Protein AF-A0A5C8BD84-F1 (afdb_monomer_lite)

Radius of gyration: 22.71 Å; chains: 1; bounding box: 55×47×57 Å

Sequence (118 aa):
VFRQLFKEAYRYYIMGVANLESLDSINYTDFKSTHDQHWQIECYHRALKQVCNIERFQVRKSHAIRTHVYCALKAFCKLEIMKTKQIITNWYQVQRQLFNKIIAEFIKHNSITGMACA

pLDDT: mean 89.44, std 10.57, range [41.06, 98.19]

Structure (mmCIF, N/CA/C/O backbone):
data_AF-A0A5C8BD84-F1
#
_entry.id   AF-A0A5C8BD84-F1
#
loop_
_atom_site.group_PDB
_atom_site.id
_atom_site.type_symbol
_atom_site.label_atom_id
_atom_site.label_alt_id
_atom_site.label_comp_id
_atom_site.label_asym_id
_atom_site.label_entity_id
_atom_site.label_seq_id
_atom_site.pdbx_PDB_ins_code
_atom_site.Cartn_x
_atom_site.Cartn_y
_atom_site.Cartn_z
_atom_site.occupancy
_atom_site.B_iso_or_equiv
_atom_site.auth_seq_id
_atom_site.auth_comp_id
_atom_site.auth_asym_id
_atom_site.auth_atom_id
_atom_site.pdbx_PDB_model_num
ATOM 1 N N . VAL A 1 1 ? 7.835 -8.857 -27.062 1.00 68.38 1 VAL A N 1
ATOM 2 C CA . VAL A 1 1 ? 6.710 -8.275 -26.286 1.00 68.38 1 VAL A CA 1
ATOM 3 C C . VAL A 1 1 ? 6.301 -9.255 -25.197 1.00 68.38 1 VAL A C 1
ATOM 5 O O . VAL A 1 1 ? 5.998 -10.398 -25.525 1.00 68.38 1 VAL A O 1
ATOM 8 N N . PHE A 1 2 ? 6.337 -8.850 -23.924 1.00 81.19 2 PHE A N 1
ATOM 9 C CA . PHE A 1 2 ? 5.903 -9.703 -22.812 1.00 81.19 2 PHE A CA 1
ATOM 10 C C . PHE A 1 2 ? 4.373 -9.719 -22.723 1.00 81.19 2 PHE A C 1
ATOM 12 O O . PHE A 1 2 ? 3.724 -8.675 -22.842 1.00 81.19 2 PHE A O 1
ATOM 19 N N . ARG A 1 3 ? 3.798 -10.904 -22.504 1.00 87.38 3 ARG A N 1
ATOM 20 C CA . ARG A 1 3 ? 2.362 -11.075 -22.291 1.00 87.38 3 ARG A CA 1
ATOM 21 C C . ARG A 1 3 ? 2.086 -12.099 -21.203 1.00 87.38 3 ARG A C 1
ATOM 23 O O . ARG A 1 3 ? 2.775 -13.112 -21.119 1.00 87.38 3 ARG A O 1
ATOM 30 N N . GLN A 1 4 ? 1.027 -11.871 -20.441 1.00 85.75 4 GLN A N 1
ATOM 31 C CA . GLN A 1 4 ? 0.501 -12.829 -19.475 1.00 85.75 4 GLN A CA 1
ATOM 32 C C . GLN A 1 4 ? -0.941 -13.175 -19.843 1.00 85.75 4 GLN A C 1
ATOM 34 O O . GLN A 1 4 ? -1.732 -12.284 -20.151 1.00 85.75 4 GLN A O 1
ATOM 39 N N . LEU A 1 5 ? -1.293 -14.462 -19.802 1.00 89.88 5 LEU A N 1
ATOM 40 C CA . LEU A 1 5 ? -2.688 -14.881 -19.891 1.00 89.88 5 LEU A CA 1
ATOM 41 C C . LEU A 1 5 ? -3.358 -14.644 -18.534 1.00 89.88 5 LEU A C 1
ATOM 43 O O . LEU A 1 5 ? -2.924 -15.185 -17.517 1.00 89.88 5 LEU A O 1
ATOM 47 N N . PHE A 1 6 ? -4.404 -13.825 -18.511 1.00 86.19 6 PHE A N 1
ATOM 48 C CA . PHE A 1 6 ? -5.160 -13.519 -17.306 1.00 86.19 6 PHE A CA 1
ATOM 49 C C . PHE A 1 6 ? -6.649 -13.422 -17.628 1.00 86.19 6 PHE A C 1
ATOM 51 O O . PHE A 1 6 ? -7.045 -12.590 -18.439 1.00 86.19 6 PHE A O 1
ATOM 58 N N . LYS A 1 7 ? -7.471 -14.243 -16.957 1.00 87.62 7 LYS A N 1
ATOM 59 C CA . LYS A 1 7 ? -8.928 -14.323 -17.183 1.00 87.62 7 LYS A CA 1
ATOM 60 C C . LYS A 1 7 ? -9.276 -14.421 -18.673 1.00 87.62 7 LYS A C 1
ATOM 62 O O . LYS A 1 7 ? -10.017 -13.594 -19.187 1.00 87.62 7 LYS A O 1
ATOM 67 N N . GLU A 1 8 ? -8.657 -15.384 -19.354 1.00 91.88 8 GLU A N 1
ATOM 68 C CA . GLU A 1 8 ? -8.905 -15.682 -20.776 1.00 91.88 8 GLU A CA 1
ATOM 69 C C . GLU A 1 8 ? -8.518 -14.558 -21.757 1.00 91.88 8 GLU A C 1
ATOM 71 O O . GLU A 1 8 ? -8.713 -14.691 -22.960 1.00 91.88 8 GLU A O 1
ATOM 76 N N . ALA A 1 9 ? -7.884 -13.483 -21.278 1.00 92.25 9 ALA A N 1
ATOM 77 C CA . ALA A 1 9 ? -7.367 -12.400 -22.102 1.00 92.25 9 ALA A CA 1
ATOM 78 C C . ALA A 1 9 ? -5.846 -12.262 -21.954 1.00 92.25 9 ALA A C 1
ATOM 80 O O . ALA A 1 9 ? -5.274 -12.484 -20.882 1.00 92.25 9 ALA A O 1
ATOM 81 N N . TYR A 1 10 ? -5.172 -11.856 -23.031 1.00 92.44 10 TYR A N 1
ATOM 82 C CA . TYR A 1 10 ? -3.756 -11.503 -22.969 1.00 92.44 10 TYR A CA 1
ATOM 83 C C . TYR A 1 10 ? -3.584 -10.078 -22.447 1.00 92.44 10 TYR A C 1
ATOM 85 O O . TYR A 1 10 ? -4.090 -9.121 -23.030 1.00 92.44 10 TYR A O 1
ATOM 93 N N . ARG A 1 11 ? -2.812 -9.933 -21.371 1.00 89.81 11 ARG A N 1
ATOM 94 C CA . ARG A 1 11 ? -2.285 -8.646 -20.915 1.00 89.81 11 ARG A CA 1
ATOM 95 C C . ARG A 1 11 ? -0.913 -8.436 -21.522 1.00 89.81 11 ARG A C 1
ATOM 97 O O . ARG A 1 11 ? -0.017 -9.243 -21.282 1.00 89.81 11 ARG A O 1
ATOM 104 N N . TYR A 1 12 ? -0.767 -7.369 -22.293 1.00 90.44 12 TYR A N 1
ATOM 105 C CA . TYR A 1 12 ? 0.499 -6.962 -22.889 1.00 90.44 12 TYR A CA 1
ATOM 106 C C . TYR A 1 12 ? 1.171 -5.915 -22.012 1.00 90.44 12 TYR A C 1
ATOM 108 O O . TYR A 1 12 ? 0.502 -5.046 -21.456 1.00 90.44 12 TYR A O 1
ATOM 116 N N . TYR A 1 13 ? 2.491 -6.008 -21.904 1.00 89.12 13 TYR A N 1
ATOM 117 C CA . TYR A 1 13 ? 3.284 -5.113 -21.076 1.00 89.12 13 TYR A CA 1
ATOM 118 C C . TYR A 1 13 ? 4.312 -4.378 -21.923 1.00 89.12 13 TYR A C 1
ATOM 120 O O . TYR A 1 13 ? 4.902 -4.943 -22.847 1.00 89.12 13 TYR A O 1
ATOM 128 N N . ILE A 1 14 ? 4.528 -3.118 -21.562 1.00 87.12 14 ILE A N 1
ATOM 129 C CA . ILE A 1 14 ? 5.535 -2.244 -22.151 1.00 87.12 14 ILE A CA 1
ATOM 130 C C . ILE A 1 14 ? 6.467 -1.825 -21.021 1.00 87.12 14 ILE A C 1
ATOM 132 O O . ILE A 1 14 ? 6.012 -1.451 -19.941 1.00 87.12 14 ILE A O 1
ATOM 136 N N . MET A 1 15 ? 7.767 -1.916 -21.273 1.00 85.31 15 MET A N 1
ATOM 137 C CA . MET A 1 15 ? 8.808 -1.461 -20.364 1.00 85.31 15 MET A CA 1
ATOM 138 C C . MET A 1 15 ? 9.437 -0.198 -20.943 1.00 85.31 15 MET A C 1
ATOM 140 O O . MET A 1 15 ? 9.864 -0.197 -22.095 1.00 85.31 15 MET A O 1
ATOM 144 N N . GLY A 1 16 ? 9.468 0.870 -20.147 1.00 84.25 16 GLY A N 1
ATOM 145 C CA . GLY A 1 16 ? 10.213 2.082 -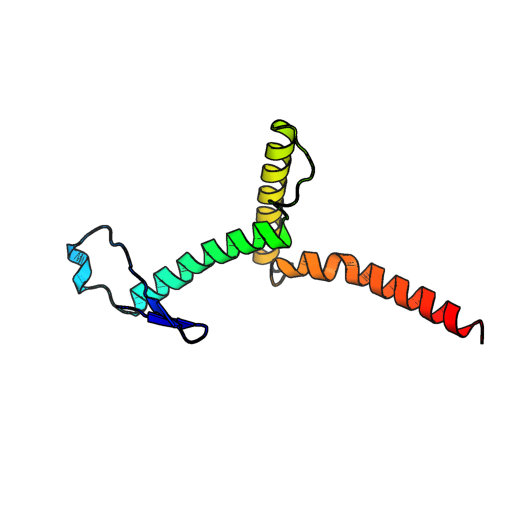20.473 1.00 84.25 16 GLY A CA 1
ATOM 146 C C . GLY A 1 16 ? 11.666 1.952 -20.027 1.00 84.25 16 GLY A C 1
ATOM 147 O O . GLY A 1 16 ? 11.935 1.397 -18.963 1.00 84.25 16 GLY A O 1
ATOM 148 N N . VAL A 1 17 ? 12.587 2.478 -20.832 1.00 83.69 17 VAL A N 1
ATOM 149 C CA . VAL A 1 17 ? 14.030 2.467 -20.563 1.00 83.69 17 VAL A CA 1
ATOM 150 C C . VAL A 1 17 ? 14.571 3.884 -20.666 1.00 83.69 17 VAL A C 1
ATOM 152 O O . VAL A 1 17 ? 14.128 4.654 -21.514 1.00 83.69 17 VAL A O 1
ATOM 155 N N . ALA A 1 18 ? 15.497 4.247 -19.778 1.00 85.69 18 ALA A N 1
ATOM 156 C CA . ALA A 1 18 ? 16.045 5.603 -19.735 1.00 85.69 18 ALA A CA 1
ATOM 157 C C . ALA A 1 18 ? 17.103 5.851 -20.824 1.00 85.69 18 ALA A C 1
ATOM 159 O O . ALA A 1 18 ? 17.200 6.966 -21.327 1.00 85.69 18 ALA A O 1
ATOM 160 N N . ASN A 1 19 ? 17.870 4.819 -21.198 1.00 86.75 19 ASN A N 1
ATOM 161 C CA . ASN A 1 19 ? 18.827 4.862 -22.301 1.00 86.75 19 ASN A CA 1
ATOM 162 C C . ASN A 1 19 ? 18.387 3.877 -23.397 1.00 86.75 19 ASN A C 1
ATOM 164 O O . ASN A 1 19 ? 18.178 2.695 -23.132 1.00 86.75 19 ASN A O 1
ATOM 168 N N . LEU A 1 20 ? 18.236 4.365 -24.627 1.00 83.69 20 LEU A N 1
ATOM 169 C CA . LEU A 1 20 ? 17.868 3.538 -25.778 1.00 83.69 20 LEU A CA 1
ATOM 170 C C . LEU A 1 20 ? 19.013 2.621 -26.232 1.00 83.69 20 LEU A C 1
ATOM 172 O O . LEU A 1 20 ? 18.746 1.566 -26.792 1.00 83.69 20 LEU A O 1
ATOM 176 N N . GLU A 1 21 ? 20.269 2.961 -25.937 1.00 85.12 21 GLU A N 1
ATOM 177 C CA . GLU A 1 21 ? 21.435 2.127 -26.264 1.00 85.12 21 GLU A CA 1
ATOM 178 C C . GLU A 1 21 ? 21.429 0.795 -25.503 1.00 85.12 21 GLU A C 1
ATOM 180 O O . GLU A 1 21 ? 21.988 -0.195 -25.965 1.00 85.12 21 GLU A O 1
ATOM 185 N N . SER A 1 22 ? 20.764 0.738 -24.344 1.00 81.44 22 SER A N 1
ATOM 186 C CA . SER A 1 22 ? 20.642 -0.497 -23.568 1.00 81.44 22 SER A CA 1
ATOM 187 C C . SER A 1 22 ? 19.508 -1.404 -24.049 1.00 81.44 22 SER A C 1
ATOM 189 O O . SER A 1 22 ? 19.352 -2.498 -23.511 1.00 81.44 22 SER A O 1
ATOM 191 N N . LEU A 1 23 ? 18.693 -0.975 -25.021 1.00 82.50 23 LEU A N 1
ATOM 192 C CA . LEU A 1 23 ? 17.472 -1.684 -25.413 1.00 82.50 23 LEU A CA 1
ATOM 193 C C . LEU A 1 23 ? 17.757 -3.118 -25.885 1.00 82.50 23 LEU A C 1
ATOM 195 O O . LEU A 1 23 ? 17.051 -4.038 -25.480 1.00 82.50 23 LEU A O 1
ATOM 199 N N . ASP A 1 24 ? 18.828 -3.308 -26.656 1.00 84.50 24 ASP A N 1
ATOM 200 C CA . ASP A 1 24 ? 19.227 -4.617 -27.193 1.00 84.50 24 ASP A CA 1
ATOM 201 C C . ASP A 1 24 ? 19.733 -5.585 -26.113 1.00 84.50 24 ASP A C 1
ATOM 203 O O . ASP A 1 24 ? 19.713 -6.801 -26.298 1.00 84.50 24 ASP A O 1
ATOM 207 N N . SER A 1 25 ? 20.173 -5.058 -24.966 1.00 85.25 25 SER A N 1
ATOM 208 C CA . SER A 1 25 ? 20.674 -5.861 -23.843 1.00 85.25 25 SER A CA 1
ATOM 209 C C . SER A 1 25 ? 19.567 -6.372 -22.914 1.00 85.25 25 SER A C 1
ATOM 211 O O . SER A 1 25 ? 19.797 -7.301 -22.137 1.00 85.25 25 SER A O 1
ATOM 213 N N . ILE A 1 26 ? 18.365 -5.790 -22.999 1.00 87.19 26 ILE A N 1
ATOM 214 C CA . ILE A 1 26 ? 17.259 -6.118 -22.101 1.00 87.19 26 ILE A CA 1
ATOM 215 C C . ILE A 1 26 ? 16.657 -7.449 -22.497 1.00 87.19 26 ILE A C 1
ATOM 217 O O . ILE A 1 26 ? 16.132 -7.640 -23.595 1.00 87.19 26 ILE A O 1
ATOM 221 N N . ASN A 1 27 ? 16.668 -8.367 -21.544 1.00 89.06 27 ASN A N 1
ATOM 222 C CA . ASN A 1 27 ? 16.115 -9.689 -21.723 1.00 89.06 27 ASN A CA 1
ATOM 223 C C . ASN A 1 27 ? 14.884 -9.903 -20.827 1.00 89.06 27 ASN A C 1
ATOM 225 O O . ASN A 1 27 ? 14.411 -9.037 -20.087 1.00 89.06 27 ASN A O 1
ATOM 229 N N . TYR A 1 28 ? 14.325 -11.106 -20.915 1.00 87.56 28 TYR A N 1
ATOM 230 C CA . TYR A 1 28 ? 13.147 -11.492 -20.147 1.00 87.56 28 TYR A CA 1
ATOM 231 C C . TYR A 1 28 ? 13.354 -11.409 -18.624 1.00 87.56 28 TYR A C 1
ATOM 233 O O . TYR A 1 28 ? 12.407 -11.128 -17.888 1.00 87.56 28 TYR A O 1
ATOM 241 N N . THR A 1 29 ? 14.566 -11.676 -18.138 1.00 90.38 29 THR A N 1
ATOM 242 C CA . THR A 1 29 ? 14.871 -11.658 -16.702 1.00 90.38 29 THR A CA 1
ATOM 243 C C . THR A 1 29 ? 14.847 -10.239 -16.147 1.00 90.38 29 THR A C 1
ATOM 245 O O . THR A 1 29 ? 14.250 -10.029 -15.090 1.00 90.38 29 THR A O 1
ATOM 248 N N . ASP A 1 30 ? 15.356 -9.263 -16.905 1.00 89.75 30 ASP A N 1
ATOM 249 C CA . ASP A 1 30 ? 15.255 -7.840 -16.569 1.00 89.75 30 ASP A CA 1
ATOM 250 C C . ASP A 1 30 ? 13.790 -7.418 -16.511 1.00 89.75 30 ASP A C 1
ATOM 252 O O . ASP A 1 30 ? 13.336 -6.850 -15.515 1.00 89.75 30 ASP A O 1
ATOM 256 N N . PHE A 1 31 ? 13.014 -7.810 -17.534 1.00 89.69 31 PHE A N 1
ATOM 257 C CA . PHE A 1 31 ? 11.579 -7.555 -17.557 1.00 89.69 31 PHE A CA 1
ATOM 258 C C . PHE A 1 31 ? 10.880 -8.087 -16.307 1.00 89.69 31 PHE A C 1
ATOM 260 O O . PHE A 1 31 ? 10.141 -7.360 -15.641 1.00 89.69 31 PHE A O 1
ATOM 267 N N . LYS A 1 32 ? 11.111 -9.363 -15.990 1.00 90.00 32 LYS A N 1
ATOM 268 C CA . LYS A 1 32 ? 10.475 -10.029 -14.856 1.00 90.00 32 LYS A CA 1
ATOM 269 C C . LYS A 1 32 ? 10.854 -9.359 -13.535 1.00 90.00 32 LYS A C 1
ATOM 271 O O . LYS A 1 32 ? 9.974 -9.116 -12.717 1.00 90.00 32 LYS A O 1
ATOM 276 N N . SER A 1 33 ? 12.127 -9.011 -13.359 1.00 91.94 33 SER A N 1
ATOM 277 C CA . SER A 1 33 ? 12.616 -8.304 -12.173 1.00 91.94 33 SER A CA 1
ATOM 278 C C . SER A 1 33 ? 11.888 -6.972 -11.972 1.00 91.94 33 SER A C 1
ATOM 280 O O . SER A 1 33 ? 11.311 -6.728 -10.910 1.00 91.94 33 SER A O 1
ATOM 282 N N . THR A 1 34 ? 11.813 -6.135 -13.012 1.00 90.88 34 THR A N 1
ATOM 283 C CA . THR A 1 34 ? 11.090 -4.858 -12.938 1.00 90.88 34 THR A CA 1
ATOM 284 C C . THR A 1 34 ? 9.593 -5.055 -12.720 1.00 90.88 34 THR A C 1
ATOM 286 O O . THR A 1 34 ? 8.983 -4.321 -11.945 1.00 90.88 34 THR A O 1
ATOM 289 N N . HIS A 1 35 ? 8.983 -6.049 -13.368 1.00 91.12 35 HIS A N 1
ATOM 290 C CA . HIS A 1 35 ? 7.572 -6.372 -13.175 1.00 91.12 35 HIS A CA 1
ATOM 291 C C . HIS A 1 35 ? 7.274 -6.774 -11.719 1.00 91.12 35 HIS A C 1
ATOM 293 O O . HIS A 1 35 ? 6.310 -6.285 -11.125 1.00 91.12 35 HIS A O 1
ATOM 299 N N . ASP A 1 36 ? 8.116 -7.616 -11.117 1.00 91.38 36 ASP A N 1
ATOM 300 C CA . ASP A 1 36 ? 7.962 -8.081 -9.735 1.00 91.38 36 ASP A CA 1
ATOM 301 C C . ASP A 1 36 ? 8.175 -6.944 -8.717 1.00 91.38 36 ASP A C 1
ATOM 303 O O . ASP A 1 36 ? 7.475 -6.872 -7.700 1.00 91.38 36 ASP A O 1
ATOM 307 N N . GLN A 1 37 ? 9.084 -6.008 -9.012 1.00 92.12 37 GLN A N 1
ATOM 308 C CA . GLN A 1 37 ? 9.252 -4.769 -8.243 1.00 92.12 37 GLN A CA 1
ATOM 309 C C . GLN A 1 37 ? 8.028 -3.854 -8.371 1.00 92.12 37 GLN A C 1
ATOM 311 O O . GLN A 1 37 ? 7.502 -3.377 -7.365 1.00 92.12 37 GLN A O 1
ATOM 316 N N . HIS A 1 38 ? 7.521 -3.652 -9.589 1.00 91.94 38 HIS A N 1
ATOM 317 C CA . HIS A 1 38 ? 6.321 -2.855 -9.845 1.00 91.94 38 HIS A CA 1
ATOM 318 C C . HIS A 1 38 ? 5.096 -3.420 -9.109 1.00 91.94 38 HIS A C 1
ATOM 320 O O . HIS A 1 38 ? 4.308 -2.665 -8.537 1.00 91.94 38 HIS A O 1
ATOM 326 N N . TRP A 1 39 ? 4.962 -4.746 -9.028 1.00 92.69 39 TRP A N 1
ATOM 327 C CA . TRP A 1 39 ? 3.882 -5.391 -8.277 1.00 92.69 39 TRP A CA 1
ATOM 328 C C . TRP A 1 39 ? 3.853 -5.004 -6.788 1.00 92.69 39 TRP A C 1
ATOM 330 O O . TRP A 1 39 ? 2.784 -5.007 -6.168 1.00 92.69 39 TRP A O 1
ATOM 340 N N . GLN A 1 40 ? 4.988 -4.606 -6.199 1.00 94.00 40 GLN A N 1
ATOM 341 C CA . GLN A 1 40 ? 5.022 -4.117 -4.816 1.00 94.00 40 GLN A CA 1
ATOM 342 C C . GLN A 1 40 ? 4.240 -2.808 -4.644 1.00 94.00 40 GLN A C 1
ATOM 344 O O . GLN A 1 40 ? 3.622 -2.609 -3.598 1.00 94.00 40 GLN A O 1
ATOM 349 N N . ILE A 1 41 ? 4.185 -1.955 -5.674 1.00 94.50 41 ILE A N 1
ATOM 350 C CA . ILE A 1 41 ? 3.374 -0.727 -5.677 1.00 94.50 41 ILE A CA 1
ATOM 351 C C . ILE A 1 41 ? 1.886 -1.089 -5.621 1.00 94.50 41 ILE A C 1
ATOM 353 O O . ILE A 1 41 ? 1.127 -0.532 -4.825 1.00 94.50 41 ILE A O 1
ATOM 357 N N . GLU A 1 42 ? 1.462 -2.079 -6.410 1.00 95.06 42 GLU A N 1
ATOM 358 C CA . GLU A 1 42 ? 0.081 -2.562 -6.362 1.00 95.06 42 GLU A CA 1
ATOM 359 C C . GLU A 1 42 ? -0.251 -3.178 -4.995 1.00 95.06 42 GLU A C 1
ATOM 361 O O . GLU A 1 42 ? -1.306 -2.897 -4.418 1.00 95.06 42 GLU A O 1
ATOM 366 N N . CYS A 1 43 ? 0.664 -3.976 -4.438 1.00 94.75 43 CYS A N 1
ATOM 367 C CA . CYS A 1 43 ? 0.524 -4.534 -3.096 1.00 94.75 43 CYS A CA 1
ATOM 368 C C . CYS A 1 43 ? 0.366 -3.433 -2.036 1.00 94.75 43 CYS A C 1
ATOM 370 O O . CYS A 1 43 ? -0.546 -3.521 -1.209 1.00 94.75 43 CYS A O 1
ATOM 372 N N . TYR A 1 44 ? 1.195 -2.387 -2.092 1.00 95.69 44 TYR A N 1
ATOM 373 C CA . TYR A 1 44 ? 1.117 -1.217 -1.217 1.00 95.69 44 TYR A CA 1
ATOM 374 C C . TYR A 1 44 ? -0.262 -0.548 -1.275 1.00 95.69 44 TYR A C 1
ATOM 376 O O . TYR A 1 44 ? -0.926 -0.385 -0.247 1.00 95.69 44 TYR A O 1
ATOM 384 N N . HIS A 1 45 ? -0.749 -0.227 -2.477 1.00 96.81 45 HIS A N 1
ATOM 385 C CA . HIS A 1 45 ? -2.065 0.393 -2.635 1.00 96.81 45 HIS A CA 1
ATOM 386 C C . HIS A 1 45 ? -3.198 -0.512 -2.148 1.00 96.81 45 HIS A C 1
ATOM 388 O O . HIS A 1 45 ? -4.134 -0.034 -1.503 1.00 96.81 45 HIS A O 1
ATOM 394 N N . ARG A 1 46 ? -3.118 -1.823 -2.404 1.00 96.00 46 ARG A N 1
ATOM 395 C CA . ARG A 1 46 ? -4.119 -2.786 -1.931 1.00 96.00 46 ARG A CA 1
ATOM 396 C C . ARG A 1 46 ? -4.192 -2.803 -0.404 1.00 96.00 46 ARG A C 1
ATOM 398 O O . ARG A 1 46 ? -5.289 -2.732 0.148 1.00 96.00 46 ARG A O 1
ATOM 405 N N . ALA A 1 47 ? -3.045 -2.818 0.270 1.00 95.81 47 ALA A N 1
ATOM 406 C CA . ALA A 1 47 ? -2.972 -2.768 1.726 1.00 95.81 47 ALA A CA 1
ATOM 407 C C . ALA A 1 47 ? -3.563 -1.474 2.295 1.00 95.81 47 ALA A C 1
ATOM 409 O O . ALA A 1 47 ? -4.372 -1.522 3.222 1.00 95.81 47 ALA A O 1
ATOM 410 N N . LEU A 1 48 ? -3.231 -0.323 1.705 1.00 96.94 48 LEU A N 1
ATOM 411 C CA . LEU A 1 48 ? -3.787 0.958 2.139 1.00 96.94 48 LEU A CA 1
ATOM 412 C C . LEU A 1 48 ? -5.316 0.996 2.058 1.00 96.94 48 LEU A C 1
ATOM 414 O O . LEU A 1 48 ? -5.976 1.465 2.989 1.00 96.94 48 LEU A O 1
ATOM 418 N N . LYS A 1 49 ? -5.885 0.492 0.959 1.00 96.31 49 LYS A N 1
ATOM 419 C CA . LYS A 1 49 ? -7.338 0.475 0.746 1.00 96.31 49 LYS A CA 1
ATOM 420 C C . LYS A 1 49 ? -8.045 -0.536 1.643 1.00 96.31 49 LYS A C 1
ATOM 422 O O . LYS A 1 49 ? -9.035 -0.195 2.283 1.00 96.31 49 LYS A O 1
ATOM 427 N N . GLN A 1 50 ? -7.547 -1.771 1.688 1.00 94.81 50 GLN A N 1
ATOM 428 C CA . GLN A 1 50 ? -8.252 -2.902 2.302 1.00 94.81 50 GLN A CA 1
ATOM 429 C C . GLN A 1 50 ? -7.970 -3.062 3.800 1.00 94.81 50 GLN A C 1
ATOM 431 O O . GLN A 1 50 ? -8.857 -3.482 4.543 1.00 94.81 50 GLN A O 1
ATOM 436 N N . VAL A 1 51 ? -6.751 -2.734 4.239 1.00 95.19 51 VAL A N 1
ATOM 437 C CA . VAL A 1 51 ? -6.292 -2.936 5.622 1.00 95.19 51 VAL A CA 1
ATOM 438 C C . VAL A 1 51 ? -6.268 -1.612 6.383 1.00 95.19 51 VAL A C 1
ATOM 440 O O . VAL A 1 51 ? -6.817 -1.523 7.478 1.00 95.19 51 VAL A O 1
ATOM 443 N N . CYS A 1 52 ? -5.681 -0.561 5.802 1.00 95.94 52 CYS A N 1
ATOM 444 C CA . CYS A 1 52 ? -5.578 0.749 6.458 1.00 95.94 52 CYS A CA 1
ATOM 445 C C . CYS A 1 52 ? -6.810 1.641 6.247 1.00 95.94 52 CYS A C 1
ATOM 447 O O . CYS A 1 52 ? -6.885 2.713 6.843 1.00 95.94 52 CYS A O 1
ATOM 449 N N . ASN A 1 53 ? -7.777 1.202 5.433 1.00 95.44 53 ASN A N 1
ATOM 450 C CA . ASN A 1 53 ? -9.052 1.882 5.207 1.00 95.44 53 ASN A CA 1
ATOM 451 C C . ASN A 1 53 ? -8.902 3.349 4.754 1.00 95.44 53 ASN A C 1
ATOM 453 O O . ASN A 1 53 ? -9.718 4.197 5.122 1.00 95.44 53 ASN A O 1
ATOM 457 N N . ILE A 1 54 ? -7.880 3.664 3.947 1.00 97.06 54 ILE A N 1
ATOM 458 C CA . ILE A 1 54 ? -7.579 5.048 3.529 1.00 97.06 54 ILE A CA 1
ATOM 459 C C . ILE A 1 54 ? -8.767 5.740 2.830 1.00 97.06 54 ILE A C 1
ATOM 461 O O . ILE A 1 54 ? -8.936 6.946 2.959 1.00 97.06 54 ILE A O 1
ATOM 465 N N . GLU A 1 55 ? -9.632 4.970 2.165 1.00 96.12 55 GLU A N 1
ATOM 466 C CA . GLU A 1 55 ? -10.816 5.455 1.436 1.00 96.12 55 GLU A CA 1
ATOM 467 C C . GLU A 1 55 ? -12.112 5.429 2.274 1.00 96.12 55 GLU A C 1
ATOM 469 O O . GLU A 1 55 ? -13.152 5.874 1.801 1.00 96.12 55 GLU A O 1
ATOM 474 N N . ARG A 1 56 ? -12.093 4.913 3.516 1.00 94.19 56 ARG A N 1
ATOM 475 C CA . ARG A 1 56 ? -13.307 4.712 4.340 1.00 94.19 56 ARG A CA 1
ATOM 476 C C . ARG A 1 56 ? -13.502 5.767 5.434 1.00 94.19 56 ARG A C 1
ATOM 478 O O . ARG A 1 56 ? -13.868 5.436 6.561 1.00 94.19 56 ARG A O 1
ATOM 485 N N . PHE A 1 57 ? -13.262 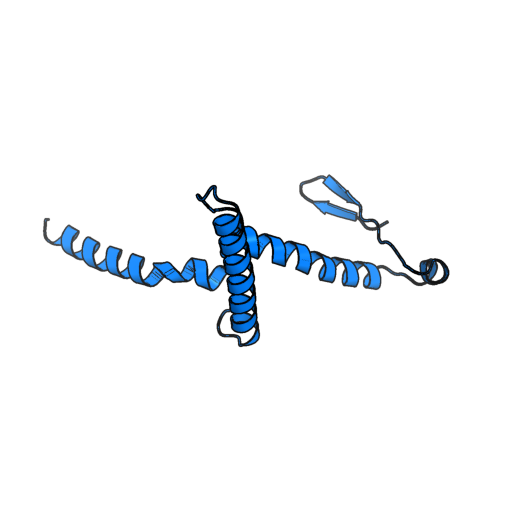7.037 5.128 1.00 91.88 57 PHE A N 1
ATOM 486 C CA . PHE A 1 57 ? -13.570 8.132 6.049 1.00 91.88 57 PHE A CA 1
ATOM 487 C C . PHE A 1 57 ? -15.009 8.631 5.855 1.00 91.88 57 PHE A C 1
ATOM 489 O O . PHE A 1 57 ? -15.490 8.740 4.735 1.00 91.88 57 PHE A O 1
ATOM 496 N N . GLN A 1 58 ? -15.695 8.967 6.951 1.00 94.06 58 GLN A N 1
ATOM 497 C CA . GLN A 1 58 ? -17.069 9.508 6.928 1.00 94.06 58 GLN A CA 1
ATOM 498 C C . GLN A 1 58 ? -17.113 11.034 7.141 1.00 94.06 58 GLN A C 1
ATOM 500 O O . GLN A 1 58 ? -18.175 11.652 7.201 1.00 94.06 58 GLN A O 1
ATOM 505 N N . VAL A 1 59 ? -15.944 11.661 7.288 1.00 94.00 59 VAL A N 1
ATOM 506 C CA . VAL A 1 59 ? -15.802 13.094 7.572 1.00 94.00 59 VAL A CA 1
ATOM 507 C C . VAL A 1 59 ? -15.797 13.924 6.287 1.00 94.00 59 VAL A C 1
ATOM 509 O O . VAL A 1 59 ? -15.289 13.489 5.260 1.00 94.00 59 VAL A O 1
ATOM 512 N N . ARG A 1 60 ? -16.323 15.154 6.353 1.00 94.44 60 ARG A N 1
ATOM 513 C CA . ARG A 1 60 ? -16.404 16.075 5.196 1.00 94.44 60 ARG A CA 1
ATOM 514 C C . ARG A 1 60 ? -15.473 17.287 5.279 1.00 94.44 60 ARG A C 1
ATOM 516 O O . ARG A 1 60 ? -15.269 17.977 4.289 1.00 94.44 60 ARG A O 1
ATOM 523 N N . LYS A 1 61 ? -14.902 17.571 6.454 1.00 97.81 61 LYS A N 1
ATOM 524 C CA . LYS A 1 61 ? -13.986 18.708 6.644 1.00 97.81 61 LYS A CA 1
ATOM 525 C C . LYS A 1 61 ? -12.600 18.357 6.105 1.00 97.81 61 LYS A C 1
ATOM 527 O O . LYS A 1 61 ? -12.024 17.358 6.532 1.00 97.81 61 LYS A O 1
ATOM 532 N N . SER A 1 62 ? -12.016 19.217 5.270 1.00 97.06 62 SER A N 1
ATOM 533 C CA . SER A 1 62 ? -10.719 18.963 4.620 1.00 97.06 62 SER A CA 1
ATOM 534 C C . SER A 1 62 ? -9.594 18.636 5.606 1.00 97.06 62 SER A C 1
ATOM 536 O O . SER A 1 62 ? -8.777 17.764 5.332 1.00 97.06 62 SER A O 1
ATOM 538 N N . HIS A 1 63 ? -9.557 19.289 6.774 1.00 97.81 63 HIS A N 1
ATOM 539 C CA . HIS A 1 63 ? -8.573 18.967 7.813 1.00 97.81 63 HIS A CA 1
ATOM 540 C C . HIS A 1 63 ? -8.738 17.532 8.338 1.00 97.81 63 HIS A C 1
ATOM 542 O O . HIS A 1 63 ? -7.761 16.798 8.415 1.00 97.81 63 HIS A O 1
ATOM 548 N N . ALA A 1 64 ? -9.971 17.102 8.613 1.00 97.62 64 ALA A N 1
ATOM 549 C CA . ALA A 1 64 ? -10.248 15.751 9.094 1.00 97.62 64 ALA A CA 1
ATOM 550 C C . ALA A 1 64 ? -9.918 14.682 8.036 1.00 97.62 64 ALA A C 1
ATOM 552 O O . ALA A 1 64 ? -9.370 13.638 8.379 1.00 97.62 64 ALA A O 1
ATOM 553 N N . ILE A 1 65 ? -10.178 14.966 6.753 1.00 97.44 65 ILE A N 1
ATOM 554 C CA . ILE A 1 65 ? -9.798 14.082 5.637 1.00 97.44 65 ILE A CA 1
ATOM 555 C C . ILE A 1 65 ? -8.273 13.927 5.570 1.00 97.44 65 ILE A C 1
ATOM 557 O O . ILE A 1 65 ? -7.772 12.805 5.514 1.00 97.44 65 ILE A O 1
ATOM 561 N N . ARG A 1 66 ? -7.513 15.031 5.640 1.00 97.56 66 ARG A N 1
ATOM 562 C CA . ARG A 1 66 ? -6.039 14.974 5.654 1.00 97.56 66 ARG A CA 1
ATOM 563 C C . ARG A 1 66 ? -5.508 14.183 6.846 1.00 97.56 66 ARG A C 1
ATOM 565 O O . ARG A 1 66 ? -4.599 13.377 6.677 1.00 97.56 66 ARG A O 1
ATOM 572 N N . THR A 1 67 ? -6.093 14.375 8.027 1.00 97.81 67 THR A N 1
ATOM 573 C CA . THR A 1 67 ? -5.729 13.613 9.227 1.00 97.81 67 THR A CA 1
ATOM 574 C C . THR A 1 67 ? -6.002 12.120 9.049 1.00 97.81 67 THR A C 1
ATOM 576 O O . THR A 1 67 ? -5.146 11.311 9.392 1.00 97.81 67 THR A O 1
ATOM 579 N N . HIS A 1 68 ? -7.137 11.734 8.456 1.00 97.81 68 HIS A N 1
ATOM 580 C CA . HIS A 1 68 ? -7.434 10.329 8.150 1.00 97.81 68 HIS A CA 1
ATOM 581 C C . HIS A 1 68 ? -6.396 9.715 7.210 1.00 97.81 68 HIS A C 1
ATOM 583 O O . HIS A 1 68 ? -5.846 8.656 7.505 1.00 97.81 68 HIS A O 1
ATOM 589 N N . VAL A 1 69 ? -6.083 10.407 6.111 1.00 97.56 69 VAL A N 1
ATOM 590 C CA . VAL A 1 69 ? -5.061 9.974 5.147 1.00 97.56 69 VAL A CA 1
ATOM 591 C C . VAL A 1 69 ? -3.703 9.808 5.834 1.00 97.56 69 VAL A C 1
ATOM 593 O O . VAL A 1 69 ? -3.062 8.770 5.679 1.00 97.56 69 VAL A O 1
ATOM 596 N N . TYR A 1 70 ? -3.291 10.777 6.655 1.00 98.06 70 TYR A N 1
ATOM 597 C CA . TYR A 1 70 ? -2.053 10.696 7.431 1.00 98.06 70 TYR A CA 1
ATOM 598 C C . TYR A 1 70 ? -2.037 9.485 8.377 1.00 98.06 70 TYR A C 1
ATOM 600 O O . TYR A 1 70 ? -1.065 8.728 8.408 1.00 98.06 70 TYR A O 1
ATOM 608 N N . CYS A 1 71 ? -3.123 9.261 9.119 1.00 97.75 71 CYS A N 1
ATOM 609 C CA . CYS A 1 71 ? -3.252 8.116 10.015 1.00 97.75 71 CYS A CA 1
ATOM 610 C C . CYS A 1 71 ? -3.193 6.781 9.261 1.00 97.75 71 CYS A C 1
ATOM 612 O O . CYS A 1 71 ? -2.523 5.861 9.727 1.00 97.75 71 CYS A O 1
ATOM 614 N N . ALA A 1 72 ? -3.831 6.675 8.092 1.00 97.56 72 ALA A N 1
ATOM 615 C CA . ALA A 1 72 ? -3.792 5.471 7.266 1.00 97.56 72 ALA A CA 1
ATOM 616 C C . ALA A 1 72 ? -2.371 5.166 6.758 1.00 97.56 72 ALA A C 1
ATOM 618 O O . ALA A 1 72 ? -1.921 4.023 6.846 1.00 97.56 72 ALA A O 1
ATOM 619 N N . LEU A 1 73 ? -1.630 6.186 6.306 1.00 98.12 73 LEU A N 1
ATOM 620 C CA . LEU A 1 73 ? -0.224 6.041 5.908 1.00 98.12 73 LEU A CA 1
ATOM 621 C C . LEU A 1 73 ? 0.656 5.614 7.092 1.00 98.12 73 LEU A C 1
ATOM 623 O O . LEU A 1 73 ? 1.446 4.677 6.982 1.00 98.12 73 LEU A O 1
ATOM 627 N N . LYS A 1 74 ? 0.476 6.241 8.261 1.00 98.19 74 LYS A N 1
ATOM 628 C CA . LYS A 1 74 ? 1.195 5.870 9.489 1.00 98.19 74 LYS A CA 1
ATOM 629 C C . LYS A 1 74 ? 0.888 4.433 9.922 1.00 98.19 74 LYS A C 1
ATOM 631 O O . LYS A 1 74 ? 1.794 3.714 10.347 1.00 98.19 74 LYS A O 1
ATOM 636 N N . ALA A 1 75 ? -0.369 4.004 9.803 1.00 96.88 75 ALA A N 1
ATOM 637 C CA . ALA A 1 75 ? -0.781 2.633 10.082 1.00 96.88 75 ALA A CA 1
ATOM 638 C C . ALA A 1 75 ? -0.090 1.639 9.139 1.00 96.88 75 ALA A C 1
ATOM 640 O O . ALA A 1 75 ? 0.417 0.621 9.609 1.00 96.88 75 ALA A O 1
ATOM 641 N N . PHE A 1 76 ? 0.014 1.955 7.844 1.00 97.38 76 PHE A N 1
ATOM 642 C CA . PHE A 1 76 ? 0.760 1.128 6.895 1.00 97.38 76 PHE A CA 1
ATOM 643 C C . PHE A 1 76 ? 2.239 0.998 7.286 1.00 97.38 76 PHE A C 1
ATOM 645 O O . PHE A 1 76 ? 2.735 -0.121 7.403 1.00 97.38 76 PHE A O 1
ATOM 652 N N . CYS A 1 77 ? 2.925 2.105 7.596 1.00 97.50 77 CYS A N 1
ATOM 653 C CA . CYS A 1 77 ? 4.319 2.057 8.059 1.00 97.50 77 CYS A CA 1
ATOM 654 C C . CYS A 1 77 ? 4.482 1.171 9.302 1.00 97.50 77 CYS A C 1
ATOM 656 O O . CYS A 1 77 ? 5.452 0.424 9.426 1.00 97.50 77 CYS A O 1
ATOM 658 N N . LYS A 1 78 ? 3.519 1.216 10.230 1.00 97.19 78 LYS A N 1
ATOM 659 C CA . LYS A 1 78 ? 3.535 0.356 11.417 1.00 97.19 78 LYS A CA 1
ATOM 660 C C . LYS A 1 78 ? 3.380 -1.124 11.055 1.00 97.19 78 LYS A C 1
ATOM 662 O O . LYS A 1 78 ? 4.109 -1.942 11.614 1.00 97.19 78 LYS A O 1
ATOM 667 N N . LEU A 1 79 ? 2.473 -1.459 10.137 1.00 96.19 79 LEU A N 1
ATOM 668 C CA . LEU A 1 79 ? 2.288 -2.826 9.641 1.00 96.19 79 LEU A CA 1
ATOM 669 C C . LEU A 1 79 ? 3.545 -3.345 8.933 1.00 96.19 79 LEU A C 1
ATOM 671 O O . LEU A 1 79 ? 3.942 -4.482 9.174 1.00 96.19 79 LEU A O 1
ATOM 675 N N . GLU A 1 80 ? 4.205 -2.512 8.128 1.00 96.06 80 GLU A N 1
ATOM 676 C CA . GLU A 1 80 ? 5.483 -2.856 7.496 1.00 96.06 80 GLU A CA 1
ATOM 677 C C . GLU A 1 80 ? 6.578 -3.129 8.522 1.00 96.06 80 GLU A C 1
ATOM 679 O O . GLU A 1 80 ? 7.221 -4.171 8.469 1.00 96.06 80 GLU A O 1
ATOM 684 N N . ILE A 1 81 ? 6.734 -2.266 9.530 1.00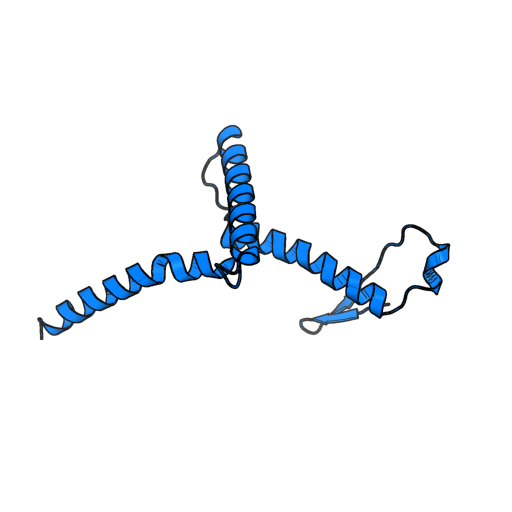 97.62 81 ILE A N 1
ATOM 685 C CA . ILE A 1 81 ? 7.695 -2.503 10.615 1.00 97.62 81 ILE A CA 1
ATOM 686 C C . ILE A 1 81 ? 7.397 -3.828 11.330 1.00 97.62 81 ILE A C 1
ATOM 688 O O . ILE A 1 81 ? 8.320 -4.573 11.650 1.00 97.62 81 ILE A O 1
ATOM 692 N N . MET A 1 82 ? 6.125 -4.136 11.594 1.00 96.75 82 MET A N 1
ATOM 693 C CA . MET A 1 82 ? 5.734 -5.396 12.236 1.00 96.75 82 MET A CA 1
ATOM 694 C C . MET A 1 82 ? 6.057 -6.611 11.363 1.00 96.75 82 MET A C 1
ATOM 696 O O . MET A 1 82 ? 6.546 -7.610 11.885 1.00 96.75 82 MET A O 1
ATOM 700 N N . LYS A 1 83 ? 5.819 -6.520 10.052 1.00 95.88 83 LYS A N 1
ATOM 701 C CA . LYS A 1 83 ? 6.147 -7.571 9.086 1.00 95.88 83 LYS A CA 1
ATOM 702 C C . LYS A 1 83 ? 7.659 -7.785 8.986 1.00 95.88 83 LYS A C 1
ATOM 704 O O . LYS A 1 83 ? 8.117 -8.916 9.092 1.00 95.88 83 LYS A O 1
ATOM 709 N N . THR A 1 84 ? 8.444 -6.714 8.871 1.00 96.38 84 THR A N 1
ATOM 710 C CA . THR A 1 84 ? 9.916 -6.778 8.826 1.00 96.38 84 THR A CA 1
ATOM 711 C C . THR A 1 84 ? 10.501 -7.359 10.111 1.00 96.38 84 THR A C 1
ATOM 713 O O . THR A 1 84 ? 11.453 -8.129 10.065 1.00 96.38 84 THR A O 1
ATOM 716 N N . LYS A 1 85 ? 9.895 -7.055 11.265 1.00 97.75 85 LYS A N 1
ATOM 717 C CA . LYS A 1 85 ? 10.246 -7.658 12.561 1.00 97.75 85 LYS A CA 1
ATOM 718 C C . LYS A 1 85 ? 9.684 -9.072 12.761 1.00 97.75 85 LYS A C 1
ATOM 720 O O . LYS A 1 85 ? 9.791 -9.594 13.864 1.00 97.75 85 LYS A O 1
ATOM 725 N N . GLN A 1 86 ? 9.049 -9.660 11.744 1.00 96.12 86 GLN A N 1
ATOM 726 C CA . GLN A 1 86 ? 8.432 -10.991 11.782 1.00 96.12 86 GLN A CA 1
ATOM 727 C C . GLN A 1 86 ? 7.373 -11.172 12.889 1.00 96.12 86 GLN A C 1
ATOM 729 O O . GLN A 1 86 ? 7.041 -12.289 13.268 1.00 96.12 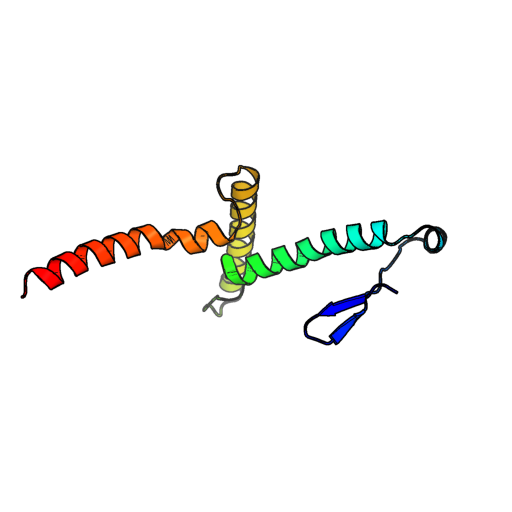86 GLN A O 1
ATOM 734 N N . ILE A 1 87 ? 6.792 -10.072 13.384 1.00 96.31 87 ILE A N 1
ATOM 735 C CA . ILE A 1 87 ? 5.682 -10.096 14.353 1.00 96.31 87 ILE A CA 1
ATOM 736 C C . ILE A 1 87 ? 4.398 -10.574 13.662 1.00 96.31 87 ILE A C 1
ATOM 738 O O . ILE A 1 87 ? 3.565 -11.250 14.261 1.00 96.31 87 ILE A O 1
ATOM 742 N N . ILE A 1 88 ? 4.235 -10.205 12.390 1.00 95.06 88 ILE A N 1
ATOM 743 C CA . ILE A 1 88 ? 3.150 -10.663 11.523 1.00 95.06 88 ILE A CA 1
ATOM 744 C C . ILE A 1 88 ? 3.726 -11.211 10.221 1.00 95.06 88 ILE A C 1
ATOM 746 O O . ILE A 1 88 ? 4.721 -10.711 9.707 1.00 95.06 88 ILE A O 1
ATOM 750 N N . THR A 1 89 ? 3.060 -12.213 9.664 1.00 93.38 89 THR A N 1
ATOM 751 C CA . THR A 1 89 ? 3.428 -12.851 8.391 1.00 93.38 89 THR A CA 1
ATOM 752 C C . THR A 1 89 ? 3.091 -11.972 7.186 1.00 93.38 89 THR A C 1
ATOM 754 O O . THR A 1 89 ? 3.832 -11.918 6.209 1.00 93.38 89 THR A O 1
ATOM 757 N N . ASN A 1 90 ? 1.962 -11.263 7.243 1.00 93.06 90 ASN A N 1
ATOM 758 C CA . ASN A 1 90 ? 1.506 -10.327 6.220 1.00 93.06 90 ASN A CA 1
ATOM 759 C C . ASN A 1 90 ? 0.595 -9.255 6.839 1.00 93.06 90 ASN A C 1
ATOM 761 O O . ASN A 1 90 ? 0.090 -9.418 7.950 1.00 93.06 90 ASN A O 1
ATOM 765 N N . TRP A 1 91 ? 0.339 -8.173 6.099 1.00 94.12 91 TRP A N 1
ATOM 766 C CA . TRP A 1 91 ? -0.458 -7.035 6.576 1.00 94.12 91 TRP A CA 1
ATOM 767 C C . TRP A 1 91 ? -1.887 -7.394 7.003 1.00 94.12 91 TRP A C 1
ATOM 769 O O . TRP A 1 91 ? -2.414 -6.797 7.939 1.00 94.12 91 TRP A O 1
ATOM 779 N N . TYR A 1 92 ? -2.508 -8.389 6.365 1.00 93.12 92 TYR A N 1
ATOM 780 C CA . TYR A 1 92 ? -3.892 -8.791 6.638 1.00 93.12 92 TYR A CA 1
ATOM 781 C C . TYR A 1 92 ? -4.036 -9.574 7.942 1.00 93.12 92 TYR A C 1
ATOM 783 O O . TYR A 1 92 ? -5.148 -9.707 8.455 1.00 93.12 92 TYR A O 1
ATOM 791 N N . GLN A 1 93 ? -2.935 -10.092 8.497 1.00 92.06 93 GLN A N 1
ATOM 792 C CA . GLN A 1 93 ? -2.967 -10.862 9.735 1.00 92.06 93 GLN A CA 1
ATOM 793 C C . GLN A 1 93 ? -3.598 -10.05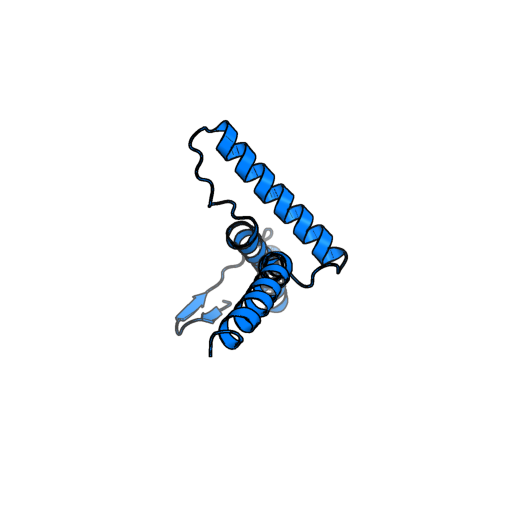6 10.874 1.00 92.06 93 GLN A C 1
ATOM 795 O O . GLN A 1 93 ? -4.460 -10.584 11.573 1.00 92.06 93 GLN A O 1
ATOM 800 N N . VAL A 1 94 ? -3.229 -8.778 11.020 1.00 87.88 94 VAL A N 1
ATOM 801 C CA . VAL A 1 94 ? -3.774 -7.910 12.074 1.00 87.88 94 VAL A CA 1
ATOM 802 C C . VAL A 1 94 ? -5.286 -7.773 11.926 1.00 87.88 94 VAL A C 1
ATOM 804 O O . VAL A 1 94 ? -6.012 -8.023 12.880 1.00 87.88 94 VAL A O 1
ATOM 807 N N . GLN A 1 95 ? -5.772 -7.456 10.724 1.00 85.00 95 GLN A N 1
ATOM 808 C CA . GLN A 1 95 ? -7.204 -7.303 10.456 1.00 85.00 95 GLN A CA 1
ATOM 809 C C . GLN A 1 95 ? -7.986 -8.594 10.730 1.00 85.00 95 GLN A C 1
ATOM 811 O O . GLN A 1 95 ? -9.056 -8.544 11.331 1.00 85.00 95 GLN A O 1
ATOM 816 N N . ARG A 1 96 ? -7.451 -9.751 10.317 1.00 85.62 96 ARG A N 1
ATOM 817 C CA . ARG A 1 96 ? -8.097 -11.055 10.523 1.00 85.62 96 ARG A CA 1
ATOM 818 C C . ARG A 1 96 ? -8.111 -11.474 11.986 1.00 85.62 96 ARG A C 1
ATOM 820 O O . ARG A 1 96 ? -9.091 -12.047 12.434 1.00 85.62 96 ARG A O 1
ATOM 827 N N . GLN A 1 97 ? -7.024 -11.238 12.714 1.00 88.62 97 GLN A N 1
ATOM 828 C CA . GLN A 1 97 ? -6.871 -11.733 14.082 1.00 88.62 97 GLN A CA 1
ATOM 829 C C . GLN A 1 97 ? -7.467 -10.798 15.134 1.00 88.62 97 GLN A C 1
ATOM 831 O O . GLN A 1 97 ? -7.758 -11.267 16.232 1.00 88.62 97 GLN A O 1
ATOM 836 N N . LEU A 1 98 ? -7.701 -9.522 14.798 1.00 84.19 98 LEU A N 1
ATOM 837 C CA . LEU A 1 98 ? -8.192 -8.502 15.730 1.00 84.19 98 LEU A CA 1
ATOM 838 C C . LEU A 1 98 ? -9.437 -8.950 16.507 1.00 84.19 98 LEU A C 1
ATOM 840 O O . LEU A 1 98 ? -9.514 -8.740 17.714 1.00 84.19 98 LEU A O 1
ATOM 844 N N . PHE A 1 99 ? -10.386 -9.600 15.826 1.00 85.69 99 PHE A N 1
ATOM 845 C CA . PHE A 1 99 ? -11.661 -10.008 16.419 1.00 85.69 99 PHE A CA 1
ATOM 846 C C . PHE A 1 99 ? -11.737 -11.489 16.784 1.00 85.69 99 PHE A C 1
ATOM 848 O O . PHE A 1 99 ? -12.688 -11.887 17.447 1.00 85.69 99 PHE A O 1
ATOM 855 N N . ASN A 1 100 ? -10.752 -12.309 16.407 1.00 88.44 100 ASN A N 1
ATOM 856 C CA . ASN A 1 100 ? -10.833 -13.761 16.588 1.00 88.44 100 ASN A CA 1
ATOM 857 C C . ASN A 1 100 ? -11.043 -14.156 18.050 1.00 88.44 100 ASN A C 1
ATOM 859 O O . ASN A 1 100 ? -11.882 -15.003 18.335 1.00 88.44 100 ASN A O 1
ATOM 863 N N . LYS A 1 101 ? -10.310 -13.523 18.975 1.00 88.12 101 LYS A N 1
ATOM 864 C CA . LYS A 1 101 ? -10.447 -13.800 20.410 1.00 88.12 101 LYS A CA 1
ATOM 865 C C . LYS A 1 101 ? -11.845 -13.439 20.919 1.00 88.12 101 LYS A C 1
ATOM 867 O O . LYS A 1 101 ? -12.481 -14.262 21.563 1.00 88.12 101 LYS A O 1
ATOM 872 N N . ILE A 1 102 ? -12.330 -12.247 20.570 1.00 87.75 102 ILE A N 1
ATOM 873 C CA . ILE A 1 102 ? -13.649 -11.750 20.988 1.00 87.75 102 ILE A CA 1
ATOM 874 C C . ILE A 1 102 ? -14.761 -12.644 20.426 1.00 87.75 102 ILE A C 1
ATOM 876 O O . ILE A 1 102 ? -15.660 -13.041 21.158 1.00 87.75 102 ILE A O 1
ATOM 880 N N . ILE A 1 103 ? -14.684 -13.008 19.143 1.00 88.81 103 ILE A N 1
ATOM 881 C CA . ILE A 1 103 ? -15.650 -13.903 18.493 1.00 88.81 103 ILE A CA 1
ATOM 882 C C . ILE A 1 103 ? -15.631 -15.286 19.155 1.00 88.81 103 ILE A C 1
ATOM 884 O O . ILE A 1 103 ? -16.689 -15.834 19.450 1.00 88.81 103 ILE A O 1
ATOM 888 N N . ALA A 1 104 ? -14.448 -15.845 19.428 1.00 91.25 104 ALA A N 1
ATOM 889 C CA . ALA A 1 104 ? -14.322 -17.142 20.087 1.00 91.25 104 ALA A CA 1
ATOM 890 C C . ALA A 1 104 ? -14.911 -17.132 21.509 1.00 91.25 104 ALA A C 1
ATOM 892 O O . ALA A 1 104 ? -15.639 -18.052 21.878 1.00 91.25 104 ALA A O 1
ATOM 893 N N . GLU A 1 105 ? -14.637 -16.086 22.293 1.00 91.88 105 GLU A N 1
ATOM 894 C CA . GLU A 1 105 ? -15.208 -15.902 23.633 1.00 91.88 105 GLU A CA 1
ATOM 895 C C . GLU A 1 105 ? -16.731 -15.736 23.580 1.00 91.88 105 GLU A C 1
ATOM 897 O O . GLU A 1 105 ? -17.443 -16.382 24.349 1.00 91.88 105 GLU A O 1
ATOM 902 N N . PHE A 1 106 ? -17.238 -14.947 22.629 1.00 92.44 106 PHE A N 1
ATOM 903 C CA . PHE A 1 106 ? -18.670 -14.768 22.411 1.00 92.44 106 PHE A CA 1
ATOM 904 C C . PHE A 1 106 ? -19.367 -16.093 22.083 1.00 92.44 106 PHE A C 1
ATOM 906 O O . PHE A 1 106 ? -20.380 -16.416 22.703 1.00 92.44 106 PHE A O 1
ATOM 913 N N . ILE A 1 107 ? -18.820 -16.883 21.151 1.00 93.25 107 ILE A N 1
ATOM 914 C CA . ILE A 1 107 ? -19.364 -18.203 20.804 1.00 93.25 107 ILE A CA 1
ATOM 915 C C . ILE A 1 107 ? -19.348 -19.107 22.036 1.00 93.25 107 ILE A C 1
ATOM 917 O O . ILE A 1 107 ? -20.368 -19.694 22.367 1.00 93.25 107 ILE A O 1
ATOM 921 N N . LYS A 1 108 ? -18.228 -19.184 22.765 1.00 93.25 108 LYS A N 1
ATOM 922 C CA . LYS A 1 108 ? -18.124 -20.037 23.956 1.00 93.25 108 LYS A CA 1
ATOM 923 C C . LYS A 1 108 ? -19.167 -19.672 25.015 1.00 93.25 108 LYS A C 1
ATOM 925 O O . LYS A 1 108 ? -19.816 -20.564 25.545 1.00 93.25 108 LYS A O 1
ATOM 930 N N . HIS A 1 109 ? -19.348 -18.385 25.304 1.00 89.94 109 HIS A N 1
ATOM 931 C CA . HIS A 1 109 ? -20.310 -17.929 26.307 1.00 89.94 109 HIS A CA 1
ATOM 932 C C . HIS A 1 109 ? -21.763 -18.219 25.893 1.00 89.94 109 HIS A C 1
ATOM 934 O O . HIS A 1 109 ? -22.552 -18.680 26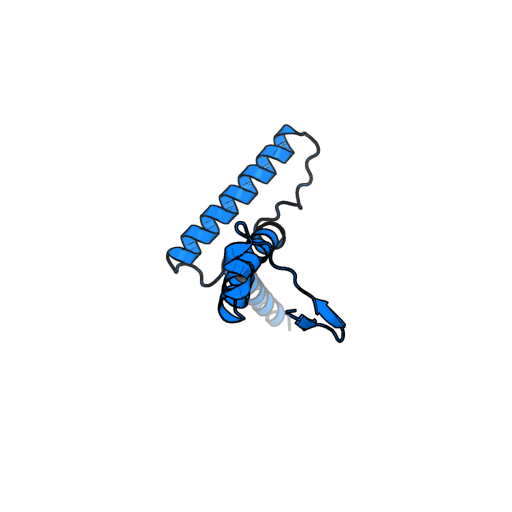.712 1.00 89.94 109 HIS A O 1
ATOM 940 N N . ASN A 1 110 ? -22.111 -17.996 24.621 1.00 85.31 110 ASN A N 1
ATOM 941 C CA . ASN A 1 110 ? -23.484 -18.171 24.134 1.00 85.31 110 ASN A CA 1
ATOM 942 C C . ASN A 1 110 ? -23.842 -19.627 23.786 1.00 85.31 110 ASN A C 1
ATOM 944 O O . ASN A 1 110 ? -25.004 -20.015 23.879 1.00 85.31 110 ASN A O 1
ATOM 948 N N . SER A 1 111 ? -22.865 -20.466 23.437 1.00 74.06 111 SER A N 1
ATOM 949 C CA . SER A 1 111 ? -23.086 -21.908 23.268 1.00 74.06 111 SER A CA 1
ATOM 950 C C . SER A 1 111 ? -23.361 -22.605 24.604 1.00 74.06 111 SER A C 1
ATOM 952 O O . SER A 1 111 ? -24.093 -23.588 24.638 1.00 74.06 111 SER A O 1
ATOM 954 N N . ILE A 1 112 ? -22.806 -22.097 25.711 1.00 59.84 112 ILE A N 1
ATOM 955 C CA . ILE A 1 112 ? -23.055 -22.627 27.061 1.00 59.84 112 ILE A CA 1
ATOM 956 C C . ILE A 1 112 ? -24.462 -22.249 27.547 1.00 59.84 112 ILE A C 1
ATOM 958 O O . ILE A 1 112 ? -25.147 -23.084 28.133 1.00 59.84 112 ILE A O 1
ATOM 962 N N . THR A 1 113 ? -24.936 -21.032 27.266 1.00 57.22 113 THR A N 1
ATOM 963 C CA . THR A 1 113 ? -26.292 -20.604 27.653 1.00 57.22 113 THR A CA 1
ATOM 964 C C . THR A 1 113 ? -27.395 -21.256 26.817 1.00 57.22 113 THR A C 1
ATOM 966 O O . THR A 1 113 ? -28.478 -21.490 27.341 1.00 57.22 113 THR A O 1
ATOM 969 N N . GLY A 1 114 ? -27.130 -21.619 25.557 1.00 56.12 114 GLY A N 1
ATOM 970 C CA . GLY A 1 114 ? -28.089 -22.346 24.713 1.00 56.12 114 GLY A CA 1
ATOM 971 C C . GLY A 1 114 ? -28.353 -23.798 25.140 1.00 56.12 114 GLY A C 1
ATOM 972 O O . GLY A 1 114 ? -29.422 -24.322 24.849 1.00 56.12 114 GLY A O 1
ATOM 973 N N . MET A 1 115 ? -27.418 -24.439 25.853 1.00 55.22 115 MET A N 1
ATOM 974 C CA . MET A 1 115 ? -27.590 -25.808 26.374 1.00 55.22 115 MET A CA 1
ATOM 975 C C . MET A 1 115 ? -28.247 -25.861 27.761 1.00 55.22 115 MET A C 1
ATOM 977 O O . MET A 1 115 ? -28.737 -26.912 28.148 1.00 55.22 115 MET A O 1
ATOM 981 N N . ALA A 1 116 ? -28.281 -24.753 28.507 1.00 52.78 116 ALA A N 1
ATOM 982 C CA . ALA A 1 116 ? -28.907 -24.698 29.833 1.00 52.78 116 ALA A CA 1
ATOM 983 C C . ALA A 1 116 ? -30.435 -24.475 29.792 1.00 52.78 116 ALA A C 1
ATOM 985 O O . ALA A 1 116 ? -31.079 -24.488 30.837 1.00 52.78 116 ALA A O 1
ATOM 986 N N . CYS A 1 117 ? -31.009 -24.265 28.602 1.00 50.62 117 CYS A N 1
ATOM 987 C CA . CYS A 1 117 ? -32.445 -24.051 28.386 1.00 50.62 117 CYS A CA 1
ATOM 988 C C . CYS A 1 117 ? -33.138 -25.215 27.645 1.00 50.62 117 CYS A C 1
ATOM 990 O O . CYS A 1 117 ? -34.210 -25.000 27.078 1.00 50.62 117 CYS A O 1
ATOM 992 N N . ALA A 1 118 ? -32.539 -26.412 27.620 1.00 41.06 118 ALA A N 1
ATOM 993 C CA . ALA A 1 118 ? -33.134 -27.628 27.054 1.00 41.06 118 ALA A CA 1
ATOM 994 C C . ALA A 1 118 ? -33.371 -28.685 28.137 1.00 41.06 118 ALA A C 1
ATOM 996 O O . ALA A 1 118 ? -32.478 -28.842 29.001 1.00 41.06 118 ALA A O 1
#

Foldseek 3Di:
DDWDQDPNDIDDDDDDDPDPVCVVVDDPVNVVVVVVVVVVVVVLVCCLVPQLVLVPDPDDDPVVNVVSNVSSVVLSVVLVVCCVVVVDVHSCCCVVVVCVVVVVVVCVVVVVVVVVVD

Secondary structure (DSSP, 8-state):
-EEEEETTEEEEE----S-GGGGGG--HHHHHHHHHHHHHHHHHHHHHHHTS-TT-----SHHHHHHHHHHHHHHHHHHHHHHHTTS-SSTHHHHHHTTHHHHHHHHHHHHHHHHTT-